Protein AF-A0A2V7CGB8-F1 (afdb_monomer_lite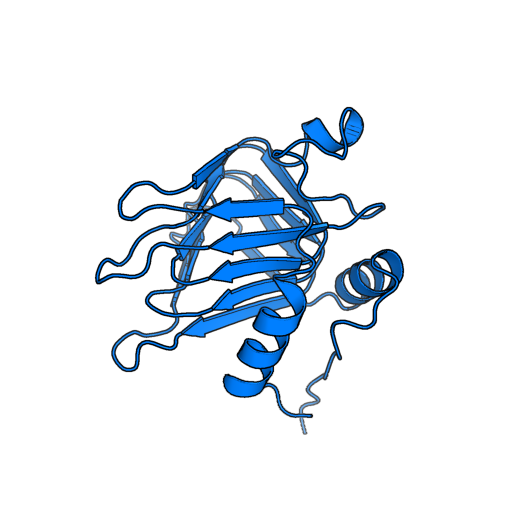)

Foldseek 3Di:
DDDDLVVVVVLCVVCVVVFLAEAEFEAPGADEDEQACPCCVPDCSDNSDCADLLGHGHHEQEYHDDDDQGANYEYYYQHEGEAEAEYEDHEYEYEAAYEYQEEYEYEYANYEYEYPAHHEAEYEAYYYFYHPPPPDDHDHYYPPPHHHDYHHHVPSHVSNCVSVVHNSDDDDDDDDD

Radius of gyration: 15.31 Å; chains: 1; bounding box: 38×47×36 Å

pLDDT: mean 76.62, std 16.6, range [27.2, 94.81]

Secondary structure (DSSP, 8-state):
----HHHHHHHHHHHGGG-SEEEEPBTTB-EEEESTTGGGGT-TTSTT--EETTEEEEEEEE---SSS--EEEEEESEEEEEEEEEEESSEEEE-SEEEEEEEEEEEESS-EEEE-SSSEEEEEEEEEEEE--TTS--EEEE--SSEEEEEE-HHHHHHHHHHTTS-----------

Structure (mmCIF, N/CA/C/O backbone):
data_AF-A0A2V7CGB8-F1
#
_entry.id   AF-A0A2V7CGB8-F1
#
loop_
_atom_site.group_PDB
_atom_site.id
_atom_site.type_symbol
_atom_site.label_atom_id
_atom_site.label_alt_id
_atom_site.label_comp_id
_atom_site.label_asym_id
_atom_site.label_entity_id
_atom_site.label_seq_id
_atom_site.pdbx_PDB_ins_code
_atom_site.Cartn_x
_atom_site.Cartn_y
_atom_site.Cartn_z
_atom_site.occupancy
_atom_site.B_iso_or_equiv
_atom_site.auth_seq_id
_atom_site.auth_comp_id
_atom_site.auth_asym_id
_atom_site.auth_atom_id
_atom_site.pdbx_PDB_model_num
ATOM 1 N N . GLY A 1 1 ? -7.675 -21.580 -8.652 1.00 51.03 1 GLY A N 1
ATOM 2 C CA . GLY A 1 1 ? -7.431 -20.508 -9.628 1.00 51.03 1 GLY A CA 1
ATOM 3 C C . GLY A 1 1 ? -6.006 -20.049 -9.461 1.00 51.03 1 GLY A C 1
ATOM 4 O O . GLY A 1 1 ? -5.622 -19.759 -8.339 1.00 51.03 1 GLY A O 1
ATOM 5 N N . THR A 1 2 ? -5.218 -20.052 -10.530 1.00 56.78 2 THR A N 1
ATOM 6 C CA . THR A 1 2 ? -3.804 -19.650 -10.493 1.00 56.78 2 THR A CA 1
ATOM 7 C C . THR A 1 2 ? -3.688 -18.132 -10.382 1.00 56.78 2 THR A C 1
ATOM 9 O O . THR A 1 2 ? -4.365 -17.413 -11.119 1.00 56.78 2 THR A O 1
ATOM 12 N N . LEU A 1 3 ? -2.831 -17.637 -9.486 1.00 67.44 3 LEU A N 1
ATOM 13 C CA . LEU A 1 3 ? -2.478 -16.219 -9.440 1.00 67.44 3 LEU A CA 1
ATOM 14 C C . LEU A 1 3 ? -1.612 -15.895 -10.665 1.00 67.44 3 LEU A C 1
ATOM 16 O O . LEU A 1 3 ? -0.500 -16.398 -10.791 1.00 67.44 3 LEU A O 1
ATOM 20 N N . THR A 1 4 ? -2.132 -15.083 -11.584 1.00 75.81 4 THR A N 1
ATOM 21 C CA . THR A 1 4 ? -1.398 -14.610 -12.766 1.00 75.81 4 THR A CA 1
ATOM 22 C C . THR A 1 4 ? -1.261 -13.095 -12.720 1.00 75.81 4 THR A C 1
ATOM 24 O O . THR A 1 4 ? -2.088 -12.414 -12.113 1.00 75.81 4 THR A O 1
ATOM 27 N N . SER A 1 5 ? -0.251 -12.554 -13.408 1.00 77.19 5 SER A N 1
ATOM 28 C CA . SER A 1 5 ? -0.082 -11.100 -13.540 1.00 77.19 5 SER A CA 1
ATOM 29 C C . SER A 1 5 ? -1.354 -10.437 -14.087 1.00 77.19 5 SER A C 1
ATOM 31 O O . SER A 1 5 ? -1.812 -9.430 -13.557 1.00 77.19 5 SER A O 1
ATOM 33 N N . ARG A 1 6 ? -2.015 -11.068 -15.070 1.00 78.88 6 ARG A N 1
ATOM 34 C CA . ARG A 1 6 ? -3.288 -10.582 -15.618 1.00 78.88 6 ARG A CA 1
ATOM 35 C C . ARG A 1 6 ? -4.408 -10.563 -14.575 1.00 78.88 6 ARG A C 1
ATOM 37 O O . ARG A 1 6 ? -5.069 -9.542 -14.433 1.00 78.88 6 ARG A O 1
ATOM 44 N N . ALA A 1 7 ? -4.584 -11.653 -13.828 1.00 76.00 7 ALA A N 1
ATOM 45 C CA . ALA A 1 7 ? -5.611 -11.736 -12.792 1.00 76.00 7 ALA A CA 1
ATOM 46 C C . ALA A 1 7 ? -5.385 -10.710 -11.668 1.00 76.00 7 ALA A C 1
ATOM 48 O O . ALA A 1 7 ? -6.348 -10.153 -11.145 1.00 76.00 7 ALA A O 1
ATOM 49 N N . LEU A 1 8 ? -4.124 -10.427 -11.320 1.00 81.56 8 LEU A N 1
ATOM 50 C CA . LEU A 1 8 ? -3.787 -9.383 -10.355 1.00 81.56 8 LEU A CA 1
ATOM 51 C C . LEU A 1 8 ? -4.138 -7.988 -10.883 1.00 81.56 8 LEU A C 1
ATOM 53 O O . LEU A 1 8 ? -4.694 -7.187 -10.139 1.00 81.56 8 LEU A O 1
ATOM 57 N N . LEU A 1 9 ? -3.844 -7.697 -12.152 1.00 84.75 9 LEU A N 1
ATOM 58 C CA . LEU A 1 9 ? -4.186 -6.409 -12.760 1.00 84.75 9 LEU A CA 1
ATOM 59 C C . LEU A 1 9 ? -5.697 -6.199 -12.842 1.00 84.75 9 LEU A C 1
ATOM 61 O O . LEU A 1 9 ? -6.177 -5.123 -12.496 1.00 84.75 9 LEU A O 1
ATOM 65 N N . ASP A 1 10 ? -6.450 -7.231 -13.229 1.00 82.00 10 ASP A N 1
ATOM 66 C CA . ASP A 1 10 ? -7.913 -7.175 -13.251 1.00 82.00 10 ASP A CA 1
ATOM 67 C C . ASP A 1 10 ? -8.478 -6.955 -11.831 1.00 82.00 10 ASP A C 1
ATOM 69 O O . ASP A 1 10 ? -9.410 -6.169 -11.641 1.00 82.00 10 ASP A O 1
ATOM 73 N N . PHE A 1 11 ? -7.875 -7.580 -10.810 1.00 85.00 11 PHE A N 1
ATOM 74 C CA . PHE A 1 11 ? -8.218 -7.338 -9.407 1.00 85.00 11 PHE A CA 1
ATOM 75 C C . PHE A 1 11 ? -7.926 -5.895 -8.975 1.00 85.00 11 PHE A C 1
ATOM 77 O O . PHE A 1 11 ? -8.813 -5.227 -8.445 1.00 85.00 11 PHE A O 1
ATOM 84 N N . VAL A 1 12 ? -6.711 -5.397 -9.216 1.00 88.81 12 VAL A N 1
ATOM 85 C CA . VAL A 1 12 ? -6.297 -4.034 -8.849 1.00 88.81 12 VAL A CA 1
ATOM 86 C C . VAL A 1 12 ? -7.205 -3.000 -9.519 1.00 88.81 12 VAL A C 1
ATOM 88 O O . VAL A 1 12 ? -7.749 -2.136 -8.831 1.00 88.81 12 VAL A O 1
ATOM 91 N N . ALA A 1 13 ? -7.488 -3.150 -10.815 1.00 87.88 13 ALA A N 1
ATOM 92 C CA . ALA A 1 13 ? -8.408 -2.279 -11.544 1.00 87.88 13 ALA A CA 1
ATOM 93 C C . ALA A 1 13 ? -9.832 -2.278 -10.951 1.00 87.88 13 ALA A C 1
ATOM 95 O O . ALA A 1 13 ? -10.490 -1.240 -10.917 1.00 87.88 13 ALA A O 1
ATOM 96 N N . ALA A 1 14 ? -10.309 -3.417 -10.439 1.00 84.94 14 ALA A N 1
ATOM 97 C CA . ALA A 1 14 ? -11.621 -3.525 -9.798 1.00 84.94 14 ALA A CA 1
ATOM 98 C C . ALA A 1 14 ? -11.666 -2.976 -8.355 1.00 84.94 14 ALA A C 1
ATOM 100 O O . ALA A 1 14 ? -12.761 -2.777 -7.806 1.00 84.94 14 ALA A O 1
ATOM 101 N N . VAL A 1 15 ? -10.503 -2.780 -7.724 1.00 86.31 15 VAL A N 1
ATOM 102 C CA . VAL A 1 15 ? -10.355 -2.328 -6.332 1.00 86.31 15 VAL A CA 1
ATOM 103 C C . VAL A 1 15 ? -10.036 -0.840 -6.234 1.00 86.31 15 VAL A C 1
ATOM 105 O O . VAL A 1 15 ? -10.577 -0.194 -5.343 1.00 86.31 15 VAL A O 1
ATOM 108 N N . ILE A 1 16 ? -9.251 -0.272 -7.156 1.00 88.81 16 ILE A N 1
ATOM 109 C CA . ILE A 1 16 ? -8.880 1.156 -7.152 1.00 88.81 16 ILE A CA 1
ATOM 110 C C . ILE A 1 16 ? -10.096 2.097 -7.016 1.00 88.81 16 ILE A C 1
ATOM 112 O O . ILE A 1 16 ? -10.065 2.956 -6.137 1.00 88.81 16 ILE A O 1
ATOM 116 N N . PRO A 1 17 ? -11.211 1.933 -7.763 1.00 89.69 17 PRO A N 1
ATOM 117 C CA . PRO A 1 17 ? -12.379 2.814 -7.630 1.00 89.69 17 PRO A CA 1
ATOM 118 C C . PRO A 1 17 ? -13.081 2.741 -6.265 1.00 89.69 17 PRO A C 1
ATOM 120 O O . PRO A 1 17 ? -14.013 3.496 -6.006 1.00 89.69 17 PRO A O 1
ATOM 123 N N . LYS A 1 18 ? -12.691 1.783 -5.417 1.00 89.56 18 LYS A N 1
ATOM 124 C CA . LYS A 1 18 ? -13.223 1.552 -4.071 1.00 89.56 18 LYS A CA 1
ATOM 125 C C . LYS A 1 18 ? -12.230 1.976 -2.985 1.00 89.56 18 LYS A C 1
ATOM 127 O O . LYS A 1 18 ? -12.474 1.650 -1.829 1.00 89.56 18 LYS A O 1
ATOM 132 N N . ALA A 1 19 ? -11.118 2.616 -3.348 1.00 91.81 19 ALA A N 1
ATOM 133 C CA . ALA A 1 19 ? -10.119 3.069 -2.395 1.00 91.81 19 ALA A CA 1
ATOM 134 C C . ALA A 1 19 ? -10.702 4.125 -1.446 1.00 91.81 19 ALA A C 1
ATOM 136 O O . ALA A 1 19 ? -11.280 5.116 -1.887 1.00 91.81 19 ALA A O 1
ATOM 137 N N . ASP A 1 20 ? -10.521 3.908 -0.145 1.00 92.56 20 ASP A N 1
ATOM 138 C CA . ASP A 1 20 ? -10.869 4.864 0.908 1.00 92.56 20 ASP A CA 1
ATOM 139 C C . ASP A 1 20 ? -9.858 6.016 0.965 1.00 92.56 20 ASP A C 1
ATOM 141 O O . ASP A 1 20 ? -10.202 7.129 1.352 1.00 92.56 20 ASP A O 1
ATOM 145 N N . VAL A 1 21 ? -8.605 5.741 0.586 1.00 92.00 21 VAL A N 1
ATOM 146 C CA . VAL A 1 21 ? -7.515 6.719 0.503 1.00 92.00 21 VAL A CA 1
ATOM 147 C C . VAL A 1 21 ? -6.862 6.591 -0.867 1.00 92.00 21 VAL A C 1
ATOM 149 O O . VAL A 1 21 ? -6.439 5.501 -1.249 1.00 92.00 21 VAL A O 1
ATOM 152 N N . THR A 1 22 ? -6.772 7.699 -1.602 1.00 92.38 22 THR A N 1
ATOM 153 C CA . THR A 1 22 ? -6.088 7.771 -2.900 1.00 92.38 22 THR A CA 1
ATOM 154 C C . THR A 1 22 ? -4.994 8.822 -2.842 1.00 92.38 22 THR A C 1
ATOM 156 O O . THR A 1 22 ? -5.260 9.989 -2.569 1.00 92.38 22 THR A O 1
ATOM 159 N N . ILE A 1 23 ? -3.767 8.405 -3.124 1.00 90.62 23 ILE A N 1
ATOM 160 C CA . ILE A 1 23 ? -2.579 9.251 -3.121 1.00 90.62 23 ILE A CA 1
ATOM 161 C C . ILE A 1 23 ? -1.983 9.234 -4.522 1.00 90.62 23 ILE A C 1
ATOM 163 O O . ILE A 1 23 ? -1.680 8.172 -5.061 1.00 90.62 23 ILE A O 1
ATOM 167 N N . SER A 1 24 ? -1.775 10.418 -5.087 1.00 86.00 24 SER A N 1
ATOM 168 C CA . SER A 1 24 ? -1.073 10.596 -6.358 1.00 86.00 24 SER A CA 1
ATOM 169 C C . SER A 1 24 ? 0.364 11.022 -6.068 1.00 86.00 24 SER A C 1
ATOM 171 O O . SER A 1 24 ? 0.598 12.143 -5.618 1.00 86.00 24 SER A O 1
ATOM 173 N N . ALA A 1 25 ? 1.327 10.134 -6.298 1.00 79.25 25 ALA A N 1
ATOM 174 C CA . ALA A 1 25 ? 2.747 10.448 -6.228 1.00 79.25 25 ALA A CA 1
ATOM 175 C C . ALA A 1 25 ? 3.250 10.958 -7.588 1.00 79.25 25 ALA A C 1
ATOM 177 O O . ALA A 1 25 ? 2.902 10.426 -8.643 1.00 79.25 25 ALA A O 1
ATOM 178 N N . SER A 1 26 ? 4.094 11.989 -7.553 1.00 72.31 26 SER A N 1
ATOM 179 C CA . SER A 1 26 ? 4.665 12.631 -8.743 1.00 72.31 26 SER A CA 1
ATOM 180 C C . SER A 1 26 ? 6.105 12.165 -8.986 1.00 72.31 26 SER A C 1
ATOM 182 O O . SER A 1 26 ? 6.795 11.790 -8.030 1.00 72.31 26 SER A O 1
ATOM 184 N N . PRO A 1 27 ? 6.614 12.206 -10.236 1.00 71.12 27 PRO A N 1
ATOM 185 C CA . PRO A 1 27 ? 7.984 11.790 -10.505 1.00 71.12 27 PRO A CA 1
ATOM 186 C C . PRO A 1 27 ? 8.959 12.651 -9.694 1.00 71.12 27 PRO A C 1
ATOM 188 O O . PRO A 1 27 ? 8.842 13.874 -9.659 1.00 71.12 27 PRO A O 1
ATOM 191 N N . GLY A 1 28 ? 9.900 12.009 -9.000 1.00 69.44 28 GLY A N 1
ATOM 192 C CA . GLY A 1 28 ? 10.892 12.690 -8.157 1.00 69.44 28 GLY A CA 1
ATOM 193 C C . GLY A 1 28 ? 10.358 13.263 -6.836 1.00 69.44 28 GLY A C 1
ATOM 194 O O . GLY A 1 28 ? 11.144 13.804 -6.064 1.00 69.44 28 GLY A O 1
ATOM 195 N N . SER A 1 29 ? 9.061 13.125 -6.546 1.00 78.12 29 SER A N 1
ATOM 196 C CA . SER A 1 29 ? 8.422 13.597 -5.310 1.00 78.12 29 SER A CA 1
ATOM 197 C C . SER A 1 29 ? 7.579 12.475 -4.685 1.00 78.12 29 SER A C 1
ATOM 199 O O . SER A 1 29 ? 6.359 12.455 -4.871 1.00 78.12 29 SER A O 1
ATOM 201 N N . PRO A 1 30 ? 8.208 11.516 -3.973 1.00 84.00 30 PRO A N 1
ATOM 202 C CA . PRO A 1 30 ? 7.474 10.475 -3.261 1.00 84.00 30 PRO A CA 1
ATOM 203 C C . PRO A 1 30 ? 6.524 11.083 -2.239 1.00 84.00 30 PRO A C 1
ATOM 205 O O . PRO A 1 30 ? 6.873 12.047 -1.553 1.00 84.00 30 PRO A O 1
ATOM 208 N N . HIS A 1 31 ? 5.367 10.453 -2.065 1.00 89.19 31 HIS A N 1
ATOM 209 C CA . HIS A 1 31 ? 4.521 10.744 -0.923 1.00 89.19 31 HIS A CA 1
ATOM 210 C C . HIS A 1 31 ? 5.210 10.237 0.345 1.00 89.19 31 HIS A C 1
ATOM 212 O O . HIS A 1 31 ? 5.513 9.049 0.454 1.00 89.19 31 HIS A O 1
ATOM 218 N N . ALA A 1 32 ? 5.491 11.132 1.287 1.00 90.00 32 ALA A N 1
ATOM 219 C CA . ALA A 1 32 ? 6.120 10.788 2.552 1.00 90.00 32 ALA A CA 1
ATOM 220 C C . ALA A 1 32 ? 5.099 10.887 3.686 1.00 90.00 32 ALA A C 1
ATOM 222 O O . ALA A 1 32 ? 4.450 11.917 3.850 1.00 90.00 32 ALA A O 1
ATOM 223 N N . VAL A 1 33 ? 4.996 9.824 4.479 1.00 91.12 33 VAL A N 1
ATOM 224 C CA . VAL A 1 33 ? 4.144 9.747 5.664 1.00 91.12 33 VAL A CA 1
ATOM 225 C C . VAL A 1 33 ? 4.948 9.206 6.844 1.00 91.12 33 VAL A C 1
ATOM 227 O O . VAL A 1 33 ? 5.829 8.359 6.681 1.00 91.12 33 VAL A O 1
ATOM 230 N N . ALA A 1 34 ? 4.657 9.701 8.041 1.00 92.25 34 ALA A N 1
ATOM 231 C CA . ALA A 1 34 ? 5.213 9.199 9.289 1.00 92.25 34 ALA A CA 1
ATOM 232 C C . ALA A 1 34 ? 4.106 9.061 10.335 1.00 92.25 34 ALA A C 1
ATOM 234 O O . ALA A 1 34 ? 3.084 9.743 10.243 1.00 92.25 34 ALA A O 1
ATOM 235 N N . ASP A 1 35 ? 4.316 8.159 11.296 1.00 92.12 35 ASP A N 1
ATOM 236 C CA . ASP A 1 35 ? 3.381 7.878 12.396 1.00 92.12 35 ASP A CA 1
ATOM 237 C C . ASP A 1 35 ? 1.956 7.579 11.903 1.00 92.12 35 ASP A C 1
ATOM 239 O O . ASP A 1 35 ? 0.946 8.003 12.478 1.00 92.12 35 ASP A O 1
ATOM 243 N N . LEU A 1 36 ? 1.886 6.838 10.793 1.00 91.12 36 LEU A N 1
ATOM 244 C CA . LEU A 1 36 ? 0.649 6.408 10.163 1.00 91.12 36 LEU A CA 1
ATOM 245 C C . LEU A 1 36 ? -0.213 5.615 11.151 1.00 91.12 36 LEU A C 1
ATOM 247 O O . LEU A 1 36 ? 0.292 4.800 11.920 1.00 91.12 36 LEU A O 1
ATOM 251 N N . GLY A 1 37 ? -1.523 5.836 11.119 1.00 86.12 37 GLY A N 1
ATOM 252 C CA . GLY A 1 37 ? -2.477 5.148 11.985 1.00 86.12 37 GLY A CA 1
ATOM 253 C C . GLY A 1 37 ? -2.667 5.809 13.351 1.00 86.12 37 GLY A C 1
ATOM 254 O O . GLY A 1 37 ? -3.673 5.537 14.004 1.00 86.12 37 GLY A O 1
ATOM 255 N N . SER A 1 38 ? -1.794 6.740 13.756 1.00 86.75 38 SER A N 1
ATOM 256 C CA . SER A 1 38 ? -1.967 7.527 14.990 1.00 86.75 38 SER A CA 1
ATOM 257 C C . SER A 1 38 ? -3.284 8.314 15.000 1.00 86.75 38 SER A C 1
ATOM 259 O O . SER A 1 38 ? -3.989 8.344 16.008 1.00 86.75 38 SER A O 1
ATOM 261 N N . ALA A 1 39 ? -3.668 8.870 13.848 1.00 86.88 39 ALA A N 1
ATOM 262 C CA . ALA A 1 39 ? -4.919 9.599 13.679 1.00 86.88 39 ALA A CA 1
ATOM 263 C C . ALA A 1 39 ? -6.162 8.695 13.684 1.00 86.88 39 ALA A C 1
ATOM 265 O O . ALA A 1 39 ? -7.263 9.192 13.894 1.00 86.88 39 ALA A O 1
ATOM 266 N N . CYS A 1 40 ? -6.029 7.374 13.502 1.00 87.19 40 CYS A N 1
ATOM 267 C CA . CYS A 1 40 ? -7.196 6.493 13.392 1.00 87.19 40 CYS A CA 1
ATOM 268 C C . CYS A 1 40 ? -8.054 6.426 14.659 1.00 87.19 40 CYS A C 1
ATOM 270 O O . CYS A 1 40 ? -9.229 6.076 14.572 1.00 87.19 40 CYS A O 1
ATOM 272 N N . ALA A 1 41 ? -7.483 6.735 15.826 1.00 85.19 41 ALA A N 1
ATOM 273 C CA . ALA A 1 41 ? -8.220 6.744 17.085 1.00 85.19 41 ALA A CA 1
ATOM 274 C C . ALA A 1 41 ? -9.131 7.975 17.240 1.00 85.19 41 ALA A C 1
ATOM 276 O O . ALA A 1 41 ? -10.114 7.914 17.975 1.00 85.19 41 ALA A O 1
ATOM 277 N N . THR A 1 42 ? -8.805 9.084 16.574 1.00 87.81 42 THR A N 1
ATOM 278 C CA . THR A 1 42 ? -9.483 10.379 16.737 1.00 87.81 42 THR A CA 1
ATOM 279 C C . THR A 1 42 ? -10.253 10.796 15.491 1.00 87.81 42 THR A C 1
ATOM 281 O O . THR A 1 42 ? -11.349 11.338 15.608 1.00 87.81 42 THR A O 1
ATOM 284 N N . ASP A 1 43 ? -9.716 10.510 14.308 1.00 87.31 43 ASP A N 1
ATOM 285 C CA . ASP A 1 43 ? -10.351 10.765 13.024 1.00 87.31 43 ASP A CA 1
ATOM 286 C C . ASP A 1 43 ? -10.072 9.624 12.038 1.00 87.31 43 ASP A C 1
ATOM 288 O O . ASP A 1 43 ? -9.065 9.579 11.324 1.00 87.31 43 ASP A O 1
ATOM 292 N N . ALA A 1 44 ? -11.035 8.706 11.951 1.00 84.12 44 ALA A N 1
ATOM 293 C CA . ALA A 1 44 ? -10.992 7.595 11.013 1.00 84.12 44 ALA A CA 1
ATOM 294 C C . ALA A 1 44 ? -11.066 8.033 9.540 1.00 84.12 44 ALA A C 1
ATOM 296 O O . ALA A 1 44 ? -10.863 7.195 8.667 1.00 84.12 44 ALA A O 1
ATOM 297 N N . ARG A 1 45 ? -11.355 9.301 9.222 1.00 84.50 45 ARG A N 1
ATOM 298 C CA . ARG A 1 45 ? -11.357 9.834 7.849 1.00 84.50 45 ARG A CA 1
ATOM 299 C C . ARG A 1 45 ? -10.074 10.573 7.485 1.00 84.50 45 ARG A C 1
ATOM 301 O O . ARG A 1 45 ? -9.916 10.905 6.318 1.00 84.50 45 ARG A O 1
ATOM 308 N N . SER A 1 46 ? -9.170 10.778 8.438 1.00 86.94 46 SER A N 1
ATOM 309 C CA . SER A 1 46 ? -7.888 11.429 8.190 1.00 86.94 46 SER A CA 1
ATOM 310 C C . SER A 1 46 ? -7.070 10.693 7.124 1.00 86.94 46 SER A C 1
ATOM 312 O O . SER A 1 46 ? -7.027 9.457 7.105 1.00 86.94 46 SER A O 1
ATOM 314 N N . ASP A 1 47 ? -6.351 11.453 6.298 1.00 82.62 47 ASP A N 1
ATOM 315 C CA . ASP A 1 47 ? -5.433 10.927 5.281 1.00 82.62 47 ASP A CA 1
ATOM 316 C C . ASP A 1 47 ? -4.239 10.170 5.887 1.00 82.62 47 ASP A C 1
ATOM 318 O O . ASP A 1 47 ? -3.607 9.368 5.202 1.00 82.62 47 ASP A O 1
ATOM 322 N N . SER A 1 48 ? -3.946 10.365 7.179 1.00 88.38 48 SER A N 1
ATOM 323 C CA . SER A 1 48 ? -2.956 9.580 7.931 1.00 88.38 48 SER A CA 1
ATOM 324 C C . SER A 1 48 ? -3.565 8.386 8.676 1.00 88.38 48 SER A C 1
ATOM 326 O O . SER A 1 48 ? -2.840 7.627 9.323 1.00 88.38 48 SER A O 1
ATOM 328 N N . CYS A 1 49 ? -4.882 8.166 8.568 1.00 92.62 49 CYS A N 1
ATOM 329 C CA . CYS A 1 49 ? -5.534 6.949 9.032 1.00 92.62 49 CYS A CA 1
ATOM 330 C C . CYS A 1 49 ? -5.741 5.960 7.879 1.00 92.62 49 CYS A C 1
ATOM 332 O O . CYS A 1 49 ? -6.723 6.034 7.138 1.00 92.62 49 CYS A O 1
ATOM 334 N N . TRP A 1 50 ? -4.854 4.974 7.762 1.00 94.50 50 TRP A N 1
ATOM 335 C CA . TRP A 1 50 ? -4.916 3.929 6.725 1.00 94.50 50 TRP A CA 1
ATOM 336 C C . TRP A 1 50 ? -5.599 2.641 7.200 1.00 94.50 50 TRP A C 1
ATOM 338 O O . TRP A 1 50 ? -5.341 1.554 6.690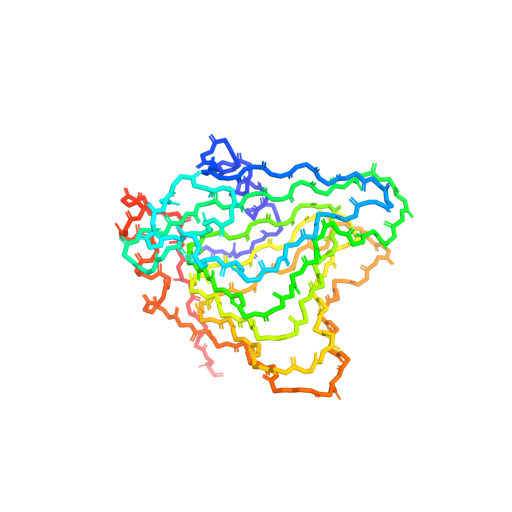 1.00 94.50 50 TRP A O 1
ATOM 348 N N . GLY A 1 51 ? -6.500 2.777 8.172 1.00 93.50 51 GLY A N 1
ATOM 349 C CA . GLY A 1 51 ? -7.327 1.694 8.687 1.00 93.50 51 GLY A CA 1
ATOM 350 C C . GLY A 1 51 ? -6.778 1.045 9.953 1.00 93.50 51 GLY A C 1
ATOM 351 O O . GLY A 1 51 ? -5.599 1.145 10.290 1.00 93.50 51 GLY A O 1
ATOM 352 N N . THR A 1 52 ? -7.671 0.368 10.663 1.00 91.50 52 THR A N 1
ATOM 353 C CA . THR A 1 52 ? -7.386 -0.428 11.863 1.00 91.50 52 THR A CA 1
ATOM 354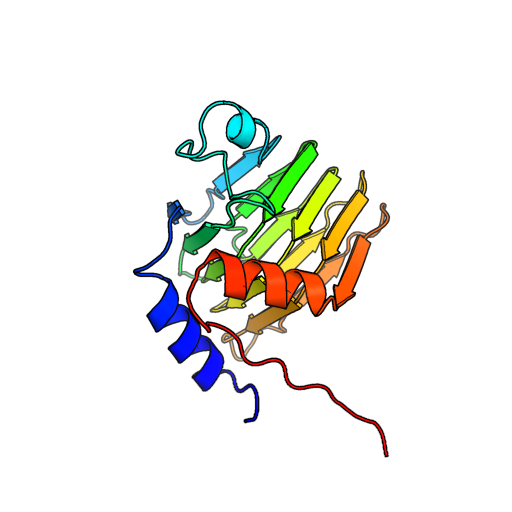 C C . THR A 1 52 ? -7.912 -1.844 11.663 1.00 91.50 52 THR A C 1
ATOM 356 O O . THR A 1 52 ? -8.700 -2.101 10.756 1.00 91.50 52 THR A O 1
ATOM 359 N N . THR A 1 53 ? -7.532 -2.789 12.519 1.00 87.50 53 THR A N 1
ATOM 360 C CA . THR A 1 53 ? -8.070 -4.157 12.441 1.00 87.50 53 THR A CA 1
ATOM 361 C C . THR A 1 53 ? -9.592 -4.221 12.639 1.00 87.50 53 THR A C 1
ATOM 363 O O . THR A 1 53 ? -10.230 -5.158 12.172 1.00 87.50 53 THR A O 1
ATOM 366 N N . SER A 1 54 ? -10.199 -3.225 13.291 1.00 86.25 54 SER A N 1
ATOM 367 C CA . SER A 1 54 ? -11.658 -3.103 13.417 1.00 86.25 54 SER A CA 1
ATOM 368 C C . SER A 1 54 ? -12.320 -2.344 12.262 1.00 86.25 54 SER A C 1
ATOM 370 O O . SER A 1 54 ? -13.523 -2.480 12.062 1.00 86.25 54 SER A O 1
ATOM 372 N N . SER A 1 55 ? -11.558 -1.551 11.509 1.00 87.75 55 SER A N 1
ATOM 373 C CA . SER A 1 55 ? -12.036 -0.737 10.390 1.00 87.75 55 SER A CA 1
ATOM 374 C C . SER A 1 55 ? -10.951 -0.652 9.306 1.00 87.75 55 SER A C 1
ATOM 376 O O . SER A 1 55 ? -10.288 0.387 9.182 1.00 87.75 55 SER A O 1
ATOM 378 N N . PRO A 1 56 ? -10.707 -1.741 8.553 1.00 92.06 56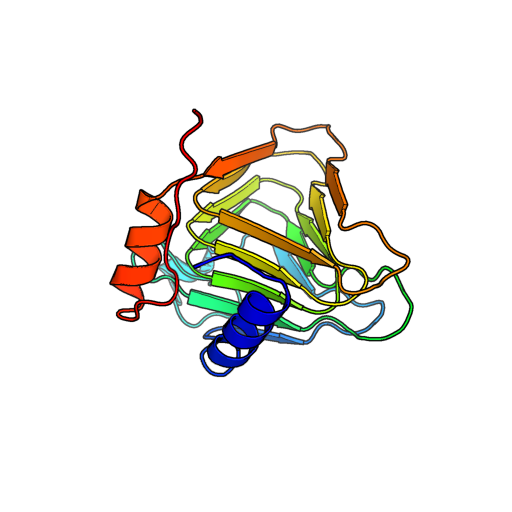 PRO A N 1
ATOM 379 C CA . PRO A 1 56 ? -9.665 -1.768 7.537 1.00 92.06 56 PRO A CA 1
ATOM 380 C C . PRO A 1 56 ? -10.029 -0.885 6.346 1.00 92.06 56 PRO A C 1
ATOM 382 O O . PRO A 1 56 ? -11.207 -0.672 6.061 1.00 92.06 56 PRO A O 1
ATOM 385 N N . LYS A 1 57 ? -9.010 -0.411 5.627 1.00 93.50 57 LYS A N 1
ATOM 386 C CA . LYS A 1 57 ? -9.174 0.466 4.463 1.00 93.50 57 LYS A CA 1
ATOM 387 C C . LYS A 1 57 ? -8.478 -0.059 3.217 1.00 93.50 57 LYS A C 1
ATOM 389 O O . LYS A 1 57 ? -7.474 -0.767 3.285 1.00 93.50 57 LYS A O 1
ATOM 394 N N . ILE A 1 58 ? -8.996 0.333 2.064 1.00 93.31 58 ILE A N 1
ATOM 395 C CA . ILE A 1 58 ? -8.317 0.202 0.781 1.00 93.31 58 ILE A CA 1
ATOM 396 C C . ILE A 1 58 ? -7.539 1.499 0.547 1.00 93.31 58 ILE A C 1
ATOM 398 O O . ILE A 1 58 ? -8.124 2.567 0.381 1.00 93.31 58 ILE A O 1
ATOM 402 N N . VAL A 1 59 ? -6.215 1.404 0.536 1.00 94.56 59 VAL A N 1
ATOM 403 C CA . VAL A 1 59 ? -5.306 2.521 0.282 1.00 94.56 59 VAL A CA 1
ATOM 404 C C . VAL A 1 59 ? -4.662 2.311 -1.074 1.00 94.56 59 VAL A C 1
ATOM 406 O O . VAL A 1 59 ? -4.026 1.287 -1.314 1.00 94.56 59 VAL A O 1
ATOM 409 N N . TYR A 1 60 ? -4.816 3.286 -1.957 1.00 93.81 60 TYR A N 1
ATOM 410 C CA . TYR A 1 60 ? -4.201 3.296 -3.271 1.00 93.81 60 TYR A CA 1
ATOM 411 C C . TYR A 1 60 ? -3.179 4.427 -3.362 1.00 93.81 60 TYR A C 1
ATOM 413 O O . TY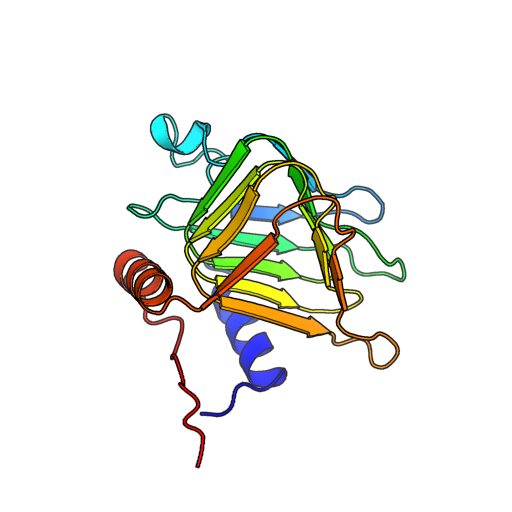R A 1 60 ? -3.499 5.593 -3.139 1.00 93.81 60 TYR A O 1
ATOM 421 N N . VAL A 1 61 ? -1.949 4.073 -3.718 1.00 92.25 61 VAL A N 1
ATOM 422 C CA . VAL A 1 61 ? -0.865 4.998 -4.027 1.00 92.25 61 VAL A CA 1
ATOM 423 C C . VAL A 1 61 ? -0.512 4.827 -5.499 1.00 92.25 61 VAL A C 1
ATOM 425 O O . VAL A 1 61 ? 0.154 3.866 -5.885 1.00 92.25 61 VAL A O 1
ATOM 428 N N . GLY A 1 62 ? -0.973 5.759 -6.325 1.00 88.19 62 GLY A N 1
ATOM 429 C CA . GLY A 1 62 ? -0.591 5.847 -7.726 1.00 88.19 62 GLY A CA 1
ATOM 430 C C . GLY A 1 62 ? 0.785 6.486 -7.842 1.00 88.19 62 GLY A C 1
ATOM 431 O O . GLY A 1 62 ? 0.968 7.642 -7.479 1.00 88.19 62 GLY A O 1
ATOM 432 N N . GLY A 1 63 ? 1.762 5.729 -8.313 1.00 71.31 63 GLY A N 1
ATOM 433 C CA . GLY A 1 63 ? 3.094 6.208 -8.643 1.00 71.31 63 GLY A CA 1
ATOM 434 C C . GLY A 1 63 ? 3.126 6.948 -9.973 1.00 71.31 63 GLY A C 1
ATOM 435 O O . GLY A 1 63 ? 2.188 6.907 -10.771 1.00 71.31 63 GLY A O 1
ATOM 436 N N . ALA A 1 64 ? 4.240 7.625 -10.213 1.00 59.38 64 ALA A N 1
ATOM 437 C CA . ALA A 1 64 ? 4.442 8.381 -11.429 1.00 59.38 64 ALA A CA 1
ATOM 438 C C . ALA A 1 64 ? 5.018 7.509 -12.553 1.00 59.38 64 ALA A C 1
ATOM 440 O O . ALA A 1 64 ? 6.154 7.039 -12.438 1.00 59.38 64 ALA A O 1
ATOM 441 N N . PRO A 1 65 ? 4.306 7.330 -13.679 1.00 54.38 65 PRO A N 1
ATOM 442 C CA . PRO A 1 65 ? 4.864 6.646 -14.828 1.00 54.38 65 PRO A CA 1
ATOM 443 C C . PRO A 1 65 ? 5.742 7.614 -15.629 1.00 54.38 65 PRO A C 1
ATOM 445 O O . PRO A 1 65 ? 5.229 8.520 -16.275 1.00 54.38 65 PRO A O 1
ATOM 448 N N . ALA A 1 66 ? 7.057 7.404 -15.582 1.00 49.47 66 ALA A N 1
ATOM 449 C CA . ALA A 1 66 ? 7.997 7.542 -16.701 1.00 49.47 66 ALA A CA 1
ATOM 450 C C . ALA A 1 66 ? 9.425 7.354 -16.162 1.00 49.47 66 ALA A C 1
ATOM 452 O O . ALA A 1 66 ? 9.960 8.192 -15.442 1.00 49.47 66 ALA A O 1
ATOM 453 N N . ASP A 1 67 ? 10.025 6.226 -16.533 1.00 54.69 67 ASP A N 1
ATOM 454 C CA . ASP A 1 67 ? 11.461 6.070 -16.802 1.00 54.69 67 ASP A CA 1
ATOM 455 C C . ASP A 1 67 ? 12.457 6.137 -15.629 1.00 54.69 67 ASP A C 1
ATOM 457 O O . ASP A 1 67 ? 13.580 5.657 -15.771 1.00 54.69 67 ASP A O 1
ATOM 461 N N . ALA A 1 68 ? 12.068 6.624 -14.453 1.00 53.97 68 ALA A N 1
ATOM 462 C CA . ALA A 1 68 ? 12.906 6.590 -13.259 1.00 53.97 68 ALA A CA 1
ATOM 463 C C . ALA A 1 68 ? 12.492 5.438 -12.334 1.00 53.97 68 ALA A C 1
ATOM 465 O O . ALA A 1 68 ? 11.304 5.176 -12.138 1.00 53.97 68 ALA A O 1
ATOM 466 N N . ALA A 1 69 ? 13.471 4.769 -11.719 1.00 56.88 69 ALA A N 1
ATOM 467 C CA . ALA A 1 69 ? 13.271 3.958 -10.519 1.00 56.88 69 ALA A CA 1
ATOM 468 C C . ALA A 1 69 ? 12.832 4.894 -9.377 1.00 56.88 69 ALA A C 1
ATOM 470 O O . ALA A 1 69 ? 13.633 5.352 -8.563 1.00 56.88 69 ALA A O 1
ATOM 471 N N . GLY A 1 70 ? 11.566 5.300 -9.425 1.00 71.62 70 GLY A N 1
ATOM 472 C CA . GLY A 1 70 ? 10.980 6.320 -8.580 1.00 71.62 70 GLY A CA 1
ATOM 473 C C . GLY A 1 70 ? 10.346 5.679 -7.363 1.00 71.62 70 GLY A C 1
ATOM 474 O O . GLY A 1 70 ? 9.441 4.852 -7.461 1.00 71.62 70 GLY A O 1
ATOM 475 N N . ILE A 1 71 ? 10.816 6.084 -6.196 1.00 81.38 71 ILE A N 1
ATOM 476 C CA . ILE A 1 71 ? 10.100 5.840 -4.953 1.00 81.38 71 ILE A CA 1
ATOM 477 C C . ILE A 1 71 ? 8.789 6.619 -5.051 1.00 81.38 71 ILE A C 1
ATOM 479 O O . ILE A 1 71 ? 8.820 7.828 -5.279 1.00 81.38 71 ILE A O 1
ATOM 483 N N . SER A 1 72 ? 7.655 5.936 -4.927 1.00 86.56 72 SER A N 1
ATOM 484 C CA . SER A 1 72 ? 6.322 6.547 -4.899 1.00 86.56 72 SER A CA 1
ATOM 485 C C . SER A 1 72 ? 5.866 6.813 -3.468 1.00 86.56 72 SER A C 1
ATOM 487 O O . SER A 1 72 ? 5.140 7.775 -3.222 1.00 86.56 72 SER A O 1
ATOM 489 N N . LEU A 1 73 ? 6.338 6.002 -2.519 1.00 89.88 73 LEU A N 1
ATOM 490 C CA . LEU A 1 73 ? 5.926 6.050 -1.124 1.00 89.88 73 LEU A CA 1
ATOM 491 C C . LEU A 1 73 ? 7.125 5.948 -0.179 1.00 89.88 73 LEU A C 1
ATOM 493 O O . LEU A 1 73 ? 7.965 5.065 -0.330 1.00 89.88 73 LEU A O 1
ATOM 497 N N . ARG A 1 74 ? 7.169 6.818 0.830 1.00 90.94 74 ARG A N 1
ATOM 498 C CA . ARG A 1 74 ? 8.069 6.729 1.982 1.00 90.94 74 ARG A CA 1
ATOM 499 C C . ARG A 1 74 ? 7.253 6.662 3.259 1.00 90.94 74 ARG A C 1
ATOM 501 O O . ARG A 1 74 ? 6.479 7.573 3.532 1.00 90.94 74 ARG A O 1
ATOM 508 N N . ILE A 1 75 ? 7.452 5.609 4.039 1.00 91.75 75 ILE A N 1
ATOM 509 C CA . ILE A 1 75 ? 6.848 5.440 5.359 1.00 91.75 75 ILE A CA 1
ATOM 510 C C . ILE A 1 75 ? 7.955 5.512 6.409 1.00 91.75 75 ILE A C 1
ATOM 512 O O . ILE A 1 75 ? 8.976 4.837 6.278 1.00 91.75 75 ILE A O 1
ATOM 516 N N . GLY A 1 76 ? 7.746 6.325 7.442 1.00 92.38 76 GLY A N 1
ATOM 517 C CA . GLY A 1 76 ? 8.642 6.459 8.589 1.00 92.38 76 GLY A CA 1
ATOM 518 C C . GLY A 1 76 ? 7.916 6.447 9.936 1.00 92.38 76 GLY A C 1
ATOM 519 O O . GLY A 1 76 ? 6.701 6.251 10.016 1.00 92.38 76 GLY A O 1
ATOM 520 N N . GLY A 1 77 ? 8.670 6.702 11.007 1.00 90.19 77 GLY A N 1
ATOM 521 C CA . GLY A 1 77 ? 8.135 6.788 12.370 1.00 90.19 77 GLY A CA 1
ATOM 522 C C . GLY A 1 77 ? 7.640 5.445 12.912 1.00 90.19 77 GLY A C 1
ATOM 523 O O . GLY A 1 77 ? 8.192 4.395 12.581 1.00 90.19 77 GLY A O 1
ATOM 524 N N . ASN A 1 78 ? 6.615 5.490 13.763 1.00 91.81 78 ASN A N 1
ATOM 525 C CA . ASN A 1 78 ? 5.898 4.318 14.258 1.00 91.81 78 ASN A CA 1
ATOM 526 C C . ASN A 1 78 ? 4.558 4.182 13.524 1.00 91.81 78 ASN A C 1
ATOM 528 O O . ASN A 1 78 ? 3.516 4.633 13.998 1.00 91.81 78 ASN A O 1
ATOM 532 N N . SER A 1 79 ? 4.612 3.594 12.333 1.00 93.62 79 SER A N 1
ATOM 533 C CA . SER A 1 79 ? 3.492 3.526 11.400 1.00 93.62 79 SER A CA 1
ATOM 534 C C . SER A 1 79 ? 2.742 2.196 11.495 1.00 93.62 79 SER A C 1
ATOM 536 O O . SER A 1 79 ? 3.343 1.121 11.489 1.00 93.62 79 SER A O 1
ATOM 538 N N . ALA A 1 80 ? 1.413 2.246 11.523 1.00 93.62 80 ALA A N 1
ATOM 539 C CA . ALA A 1 80 ? 0.557 1.070 11.500 1.00 93.62 80 ALA A CA 1
ATOM 540 C C . ALA A 1 80 ? -0.686 1.266 10.623 1.00 93.62 80 ALA A C 1
ATOM 542 O O . ALA A 1 80 ? -1.172 2.381 10.434 1.00 93.62 80 ALA A O 1
ATOM 543 N N . GLY A 1 81 ? -1.225 0.163 10.109 1.00 94.31 81 GLY A N 1
ATOM 544 C CA . GLY A 1 81 ? -2.482 0.169 9.368 1.00 94.31 81 GLY A CA 1
ATOM 545 C C . GLY A 1 81 ? -3.042 -1.228 9.126 1.00 94.31 81 GLY A C 1
ATOM 546 O O . GLY A 1 81 ? -2.412 -2.239 9.459 1.00 94.31 81 GLY A O 1
ATOM 547 N N . ALA A 1 82 ? -4.242 -1.290 8.555 1.00 94.81 82 ALA A N 1
ATOM 548 C CA . ALA A 1 82 ? -4.874 -2.550 8.194 1.00 94.81 82 ALA A CA 1
ATOM 549 C C . ALA A 1 82 ? -5.774 -2.412 6.963 1.00 94.81 82 ALA A C 1
ATOM 551 O O . ALA A 1 82 ? -6.539 -1.455 6.845 1.00 94.81 82 ALA A O 1
ATOM 552 N N . GLY A 1 83 ? -5.739 -3.418 6.089 1.00 93.00 83 GLY A N 1
ATOM 553 C CA . GLY A 1 83 ? -6.581 -3.501 4.901 1.00 93.00 83 GLY A CA 1
ATOM 554 C C . GLY A 1 83 ? -5.819 -3.911 3.645 1.00 93.00 83 GLY A C 1
ATOM 555 O O . GLY A 1 83 ? -5.024 -4.853 3.670 1.00 93.00 83 GLY A O 1
ATOM 556 N N . VAL A 1 84 ? -6.093 -3.232 2.531 1.00 93.25 84 VAL A N 1
ATOM 557 C CA . VAL A 1 84 ? -5.445 -3.483 1.235 1.00 93.25 84 VAL A CA 1
ATOM 558 C C . VAL A 1 84 ? -4.633 -2.254 0.849 1.00 93.25 84 VAL A C 1
ATOM 560 O O . VAL A 1 84 ? -5.208 -1.215 0.551 1.00 93.25 84 VAL A O 1
ATOM 563 N N . LEU A 1 85 ? -3.308 -2.374 0.841 1.00 94.31 85 LEU A N 1
ATOM 564 C CA . LEU A 1 85 ? -2.399 -1.337 0.363 1.00 94.31 85 LEU A CA 1
ATOM 565 C C . LEU A 1 85 ? -1.977 -1.667 -1.068 1.00 94.31 85 LEU A C 1
ATOM 567 O O . LEU A 1 85 ? -1.366 -2.705 -1.301 1.00 94.31 85 LEU A O 1
ATOM 571 N N . ILE A 1 86 ? -2.291 -0.791 -2.016 1.00 93.56 86 ILE A N 1
ATOM 572 C CA . ILE A 1 86 ? -1.912 -0.916 -3.423 1.00 93.56 86 ILE A CA 1
ATOM 573 C C . ILE A 1 86 ? -0.947 0.212 -3.758 1.00 93.56 86 ILE A C 1
ATOM 575 O O . ILE A 1 86 ? -1.280 1.380 -3.589 1.00 93.56 86 ILE A O 1
ATOM 579 N N . ILE A 1 87 ? 0.227 -0.136 -4.269 1.00 91.31 87 ILE A N 1
ATOM 580 C CA . ILE A 1 87 ? 1.209 0.801 -4.805 1.00 91.31 87 ILE A CA 1
ATOM 581 C C . ILE A 1 87 ? 1.369 0.478 -6.288 1.00 91.31 87 ILE A C 1
ATOM 583 O O . ILE A 1 87 ? 1.830 -0.606 -6.649 1.00 91.31 87 ILE A O 1
ATOM 587 N N . GLU A 1 88 ? 0.958 1.395 -7.155 1.00 89.38 88 GLU A N 1
ATOM 588 C CA . GLU A 1 88 ? 1.063 1.215 -8.601 1.00 89.38 88 GLU A CA 1
ATOM 589 C C . GLU A 1 88 ? 2.227 2.039 -9.165 1.00 89.38 88 GLU A C 1
ATOM 591 O O . GLU A 1 88 ? 2.428 3.164 -8.735 1.00 89.38 88 GLU A O 1
ATOM 596 N N . ASN A 1 89 ? 2.997 1.521 -10.128 1.00 85.56 89 ASN A N 1
ATOM 597 C CA . ASN A 1 89 ? 4.023 2.280 -10.872 1.00 85.56 89 ASN A CA 1
ATOM 598 C C . ASN A 1 89 ? 5.052 3.028 -9.994 1.00 85.56 89 ASN A C 1
ATOM 600 O O . ASN A 1 89 ? 5.360 4.197 -10.226 1.00 85.56 89 ASN A O 1
ATOM 604 N N . GLY A 1 90 ? 5.589 2.357 -8.978 1.00 82.31 90 GLY A N 1
ATOM 605 C CA . GLY A 1 90 ? 6.694 2.869 -8.174 1.00 82.31 90 GLY A CA 1
ATOM 606 C C . GLY A 1 90 ? 7.054 1.940 -7.022 1.00 82.31 90 GLY A C 1
ATOM 607 O O . GLY A 1 90 ? 6.384 0.934 -6.778 1.00 82.31 90 GLY A O 1
ATOM 608 N N . ALA A 1 91 ? 8.125 2.280 -6.309 1.00 82.88 91 ALA A N 1
ATOM 609 C CA . ALA A 1 91 ? 8.577 1.524 -5.144 1.00 82.88 91 ALA A CA 1
ATOM 610 C C . ALA A 1 91 ? 8.178 2.193 -3.821 1.00 82.88 91 ALA A C 1
ATOM 612 O O . ALA A 1 91 ? 8.111 3.420 -3.724 1.00 82.88 91 ALA A O 1
ATOM 613 N N . ALA A 1 92 ? 7.977 1.383 -2.782 1.00 86.62 92 ALA A N 1
ATOM 614 C CA . ALA A 1 92 ? 7.802 1.865 -1.417 1.00 86.62 92 ALA A CA 1
ATOM 615 C C . ALA A 1 92 ? 9.083 1.689 -0.601 1.00 86.62 92 ALA A C 1
ATOM 617 O O . ALA A 1 92 ? 9.669 0.608 -0.566 1.00 86.62 92 ALA A O 1
ATOM 618 N N . GLU A 1 93 ? 9.485 2.741 0.098 1.00 88.19 93 GLU A N 1
ATOM 619 C CA . GLU A 1 93 ? 10.500 2.694 1.142 1.00 88.19 93 GLU A CA 1
ATOM 620 C C . GLU A 1 93 ? 9.834 2.725 2.506 1.00 88.19 93 GLU A C 1
ATOM 622 O O . GLU A 1 93 ? 9.022 3.602 2.797 1.00 88.19 93 GLU A O 1
ATOM 627 N N . ILE A 1 94 ? 10.205 1.778 3.354 1.00 87.44 94 ILE A N 1
ATOM 628 C CA . ILE A 1 94 ? 9.679 1.661 4.705 1.00 87.44 94 ILE A CA 1
ATOM 629 C C . ILE A 1 94 ? 10.871 1.711 5.660 1.00 87.44 94 ILE A C 1
ATOM 631 O O . ILE A 1 94 ? 11.741 0.839 5.633 1.00 87.44 94 ILE A O 1
ATOM 635 N N . GLY A 1 95 ? 10.923 2.758 6.475 1.00 86.00 95 GLY A N 1
ATOM 636 C CA . GLY A 1 95 ? 11.880 2.928 7.563 1.00 86.00 95 GLY A CA 1
ATOM 637 C C . GLY A 1 95 ? 11.171 3.058 8.909 1.00 86.00 95 GLY A C 1
ATOM 638 O O . GLY A 1 95 ? 9.960 3.269 8.966 1.00 86.00 95 GLY A O 1
ATOM 639 N N . GLY A 1 96 ? 11.929 2.940 10.000 1.00 85.00 96 GLY A N 1
ATOM 640 C CA . GLY A 1 96 ? 11.348 2.923 11.343 1.00 85.00 96 GLY A CA 1
ATOM 641 C C . GLY A 1 96 ? 10.502 1.670 11.589 1.00 85.00 96 GLY A C 1
ATOM 642 O O . GLY A 1 96 ? 10.687 0.637 10.939 1.00 85.00 96 GLY A O 1
ATOM 643 N N . SER A 1 97 ? 9.567 1.760 12.532 1.00 89.06 97 SER A N 1
ATOM 644 C CA . SE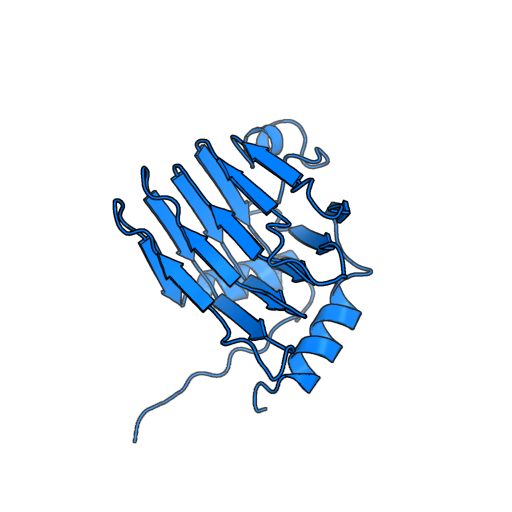R A 1 97 ? 8.651 0.659 12.832 1.00 89.06 97 SER A CA 1
ATOM 645 C C . SER A 1 97 ? 7.431 0.728 11.920 1.00 89.06 97 SER A C 1
ATOM 647 O O . SER A 1 97 ? 6.779 1.767 11.807 1.00 89.06 97 SER A O 1
ATOM 649 N N . PHE A 1 98 ? 7.104 -0.392 11.282 1.00 90.38 98 PHE A N 1
ATOM 650 C CA . PHE A 1 98 ? 5.958 -0.500 10.388 1.00 90.38 98 PHE A CA 1
ATOM 651 C C . PHE A 1 98 ? 5.194 -1.788 10.650 1.00 90.38 98 PHE A C 1
ATOM 653 O O . PHE A 1 98 ? 5.771 -2.872 10.583 1.00 90.38 98 PHE A O 1
ATOM 660 N N . ARG A 1 99 ? 3.886 -1.685 10.893 1.00 91.88 99 ARG A N 1
ATOM 661 C CA . ARG A 1 99 ? 3.017 -2.851 11.058 1.00 91.88 99 ARG A CA 1
ATOM 662 C C . ARG A 1 99 ? 1.787 -2.775 10.166 1.00 91.88 99 ARG A C 1
ATOM 664 O O . ARG A 1 99 ? 0.941 -1.904 10.343 1.00 91.88 99 ARG A O 1
ATOM 671 N N . TRP A 1 100 ? 1.643 -3.738 9.263 1.00 92.62 100 TRP A N 1
ATOM 672 C CA . TRP A 1 100 ? 0.464 -3.852 8.406 1.00 92.62 100 TRP A CA 1
ATOM 673 C C . TRP A 1 100 ? -0.280 -5.160 8.644 1.00 92.62 100 TRP A C 1
ATOM 675 O O . TRP A 1 100 ? 0.340 -6.222 8.671 1.00 92.62 100 TRP A O 1
ATOM 685 N N . TYR A 1 101 ? -1.605 -5.087 8.764 1.00 91.56 101 TYR A N 1
ATOM 686 C CA . TYR A 1 101 ? -2.486 -6.255 8.787 1.00 91.56 101 TYR A CA 1
ATOM 687 C C . TYR A 1 101 ? -3.301 -6.322 7.493 1.00 91.56 101 TYR A C 1
ATOM 689 O O . TYR A 1 101 ? -4.168 -5.483 7.264 1.00 91.56 101 TYR A O 1
ATOM 697 N N . GLY A 1 102 ? -3.053 -7.319 6.648 1.00 88.19 102 GLY A N 1
ATOM 698 C CA . GLY A 1 102 ? -3.784 -7.514 5.397 1.00 88.19 102 GLY A CA 1
ATOM 699 C C . GLY A 1 102 ? -2.881 -7.665 4.179 1.00 88.19 102 GLY A C 1
ATOM 700 O O . GLY A 1 102 ? -1.797 -8.240 4.258 1.00 88.19 102 GLY A O 1
ATOM 701 N N . VAL A 1 103 ? -3.350 -7.190 3.027 1.00 89.19 103 VAL A N 1
ATOM 702 C CA . VAL A 1 103 ? -2.652 -7.379 1.748 1.00 89.19 103 VAL A CA 1
ATOM 703 C C . VAL A 1 103 ? -1.873 -6.125 1.380 1.00 89.19 103 VAL A C 1
ATOM 705 O O . VAL A 1 103 ? -2.409 -5.021 1.450 1.00 89.19 103 VAL A O 1
ATOM 708 N N . VAL A 1 104 ? -0.635 -6.306 0.934 1.00 90.31 104 VAL A N 1
ATOM 709 C CA . VAL A 1 104 ? 0.163 -5.293 0.244 1.00 90.31 104 VAL A CA 1
ATOM 710 C C . VAL A 1 104 ? 0.388 -5.759 -1.192 1.00 90.31 104 VAL A C 1
ATOM 712 O O . VAL A 1 104 ? 0.889 -6.856 -1.426 1.00 90.31 104 VAL A O 1
ATOM 715 N N . ILE A 1 105 ? 0.008 -4.939 -2.164 1.00 90.62 105 ILE A N 1
ATOM 716 C CA . ILE A 1 105 ? 0.172 -5.196 -3.594 1.00 90.62 105 ILE A CA 1
ATOM 717 C C . ILE A 1 105 ? 1.016 -4.071 -4.167 1.00 90.62 105 ILE A C 1
ATOM 719 O O . ILE A 1 105 ? 0.629 -2.911 -4.100 1.00 90.62 105 ILE A O 1
ATOM 723 N N . VAL A 1 106 ? 2.145 -4.412 -4.769 1.00 88.44 106 VAL A N 1
ATOM 724 C CA . VAL A 1 106 ? 2.967 -3.474 -5.532 1.00 88.44 106 VAL A CA 1
ATOM 725 C C . VAL A 1 106 ? 2.988 -3.957 -6.975 1.00 88.44 106 VAL A C 1
ATOM 727 O O . VAL A 1 106 ? 3.376 -5.093 -7.235 1.00 88.44 106 VAL A O 1
ATOM 730 N N . THR A 1 107 ? 2.510 -3.151 -7.917 1.00 87.56 107 THR A N 1
ATOM 731 C CA . THR A 1 107 ? 2.287 -3.591 -9.305 1.00 87.56 107 THR A CA 1
ATOM 732 C C . THR A 1 107 ? 2.578 -2.486 -10.312 1.00 87.56 107 THR A C 1
ATOM 734 O O . THR A 1 107 ? 2.444 -1.310 -9.999 1.00 87.56 107 THR A O 1
ATOM 737 N N . GLY A 1 108 ? 2.978 -2.832 -11.532 1.00 85.19 108 GLY A N 1
ATOM 738 C CA . GLY A 1 108 ? 3.292 -1.849 -12.573 1.00 85.19 108 GLY A CA 1
ATOM 739 C C . GLY A 1 108 ? 4.760 -1.893 -12.970 1.00 85.19 108 GLY A C 1
ATOM 740 O O . GLY A 1 108 ? 5.368 -2.957 -12.934 1.00 85.19 108 GLY A O 1
ATOM 741 N N . LYS A 1 109 ? 5.317 -0.755 -13.396 1.00 80.88 109 LYS A N 1
ATOM 742 C CA . LYS A 1 109 ? 6.719 -0.662 -13.834 1.00 80.88 109 LYS A CA 1
ATOM 743 C C . LYS A 1 109 ? 7.629 -0.125 -12.732 1.00 80.88 109 LYS A C 1
ATOM 745 O O . LYS A 1 109 ? 7.283 0.875 -12.108 1.00 80.88 109 LYS A O 1
ATOM 750 N N . ASN A 1 110 ? 8.817 -0.715 -12.592 1.00 77.56 110 ASN A N 1
ATOM 751 C CA . ASN A 1 110 ? 9.863 -0.305 -11.645 1.00 77.56 110 ASN A CA 1
ATOM 752 C C . ASN A 1 110 ? 9.370 -0.339 -10.192 1.00 77.56 110 ASN A C 1
ATOM 754 O O . ASN A 1 110 ? 9.445 0.648 -9.455 1.00 77.56 110 ASN A O 1
ATOM 758 N N . VAL A 1 111 ? 8.823 -1.484 -9.806 1.00 80.38 111 VAL A N 1
ATOM 759 C CA . VAL A 1 111 ? 8.158 -1.687 -8.525 1.00 80.38 111 VAL A CA 1
ATOM 760 C C . VAL A 1 111 ? 9.014 -2.468 -7.545 1.00 80.38 111 VAL A C 1
ATOM 762 O O . VAL A 1 111 ? 9.809 -3.335 -7.904 1.00 80.38 111 VAL A O 1
ATOM 765 N N . GLY A 1 112 ? 8.805 -2.190 -6.265 1.00 78.44 112 GLY A N 1
ATOM 766 C CA . GLY A 1 112 ? 9.451 -2.933 -5.200 1.00 78.44 112 GLY A CA 1
ATOM 767 C C . GLY A 1 112 ? 9.089 -2.415 -3.821 1.00 78.44 112 GLY A C 1
ATOM 768 O O . GLY A 1 112 ? 8.473 -1.359 -3.665 1.00 78.44 112 GLY A O 1
ATOM 769 N N . ILE A 1 113 ? 9.503 -3.172 -2.813 1.00 81.94 113 ILE A N 1
ATOM 770 C CA . ILE A 1 113 ? 9.482 -2.742 -1.416 1.00 81.94 113 ILE A CA 1
ATOM 771 C C . ILE A 1 113 ? 10.924 -2.740 -0.933 1.00 81.94 113 ILE A C 1
ATOM 773 O O . ILE A 1 113 ? 11.657 -3.716 -1.134 1.00 81.94 113 ILE A O 1
ATOM 777 N N . ARG A 1 114 ? 11.320 -1.635 -0.302 1.00 82.12 114 ARG A N 1
ATOM 778 C CA . ARG A 1 114 ? 12.631 -1.479 0.302 1.00 82.12 114 ARG A CA 1
ATOM 779 C C . ARG A 1 114 ? 12.527 -1.160 1.783 1.00 82.12 114 ARG A C 1
ATOM 781 O O . ARG A 1 114 ? 12.017 -0.105 2.155 1.00 82.12 114 ARG A O 1
ATOM 788 N N . TYR A 1 115 ? 13.064 -2.045 2.617 1.00 82.56 115 TYR A N 1
ATOM 789 C CA . TYR A 1 115 ? 13.260 -1.751 4.035 1.00 82.56 115 TYR A CA 1
ATOM 790 C C . TYR A 1 115 ? 14.563 -0.979 4.228 1.00 82.56 115 TYR A C 1
ATOM 792 O O . TYR A 1 115 ? 15.624 -1.409 3.770 1.00 82.56 115 TYR A O 1
ATOM 800 N N . LEU A 1 116 ? 14.468 0.186 4.873 1.00 78.50 116 LEU A N 1
ATOM 801 C CA . LEU A 1 116 ? 15.593 1.098 5.100 1.00 78.50 116 LEU A CA 1
ATOM 802 C C . LEU A 1 116 ? 16.379 0.797 6.391 1.00 78.50 116 LEU A C 1
ATOM 804 O O . LEU A 1 116 ? 17.381 1.462 6.647 1.00 78.50 116 LEU A O 1
ATOM 808 N N . GLY A 1 117 ? 15.958 -0.206 7.170 1.00 65.75 117 GLY A N 1
ATOM 809 C CA . GLY A 1 117 ? 16.540 -0.537 8.475 1.00 65.75 117 GLY A CA 1
ATOM 810 C C . GLY A 1 117 ? 16.046 0.374 9.609 1.00 65.75 117 GLY A C 1
ATOM 811 O O . GLY A 1 117 ? 15.365 1.372 9.366 1.00 65.75 117 GLY A O 1
ATOM 812 N N . GLY A 1 118 ? 16.360 -0.000 10.857 1.00 65.62 118 GLY A N 1
ATOM 813 C CA . GLY A 1 118 ? 15.869 0.657 12.078 1.00 65.62 118 GLY A CA 1
ATOM 814 C C . GLY A 1 118 ? 14.390 0.373 12.388 1.00 65.62 118 GLY A C 1
ATOM 815 O O . GLY A 1 118 ? 13.534 0.570 11.535 1.00 65.62 118 GLY A O 1
ATOM 816 N N . GLY A 1 119 ? 14.085 -0.061 13.616 1.00 72.06 119 GLY A N 1
ATOM 817 C CA . GLY A 1 119 ? 12.726 -0.437 14.041 1.00 72.06 119 GLY A CA 1
ATOM 818 C C . GLY A 1 119 ? 12.291 -1.843 13.601 1.00 72.06 119 GLY A C 1
ATOM 819 O O . GLY A 1 119 ? 13.069 -2.587 13.000 1.00 72.06 119 GLY A O 1
ATOM 820 N N . ASP A 1 120 ? 11.042 -2.197 13.922 1.00 81.62 120 ASP A N 1
ATOM 821 C CA . ASP A 1 120 ? 10.440 -3.495 13.590 1.00 81.62 120 ASP A CA 1
ATOM 822 C C . ASP A 1 120 ? 9.470 -3.350 12.412 1.00 81.62 120 ASP A C 1
ATOM 824 O O . ASP A 1 120 ? 8.443 -2.672 12.513 1.00 81.62 120 ASP A O 1
ATOM 828 N N . GLN A 1 121 ? 9.779 -4.003 11.290 1.00 84.50 121 GLN A N 1
ATOM 829 C CA . GLN A 1 121 ? 8.948 -3.983 10.083 1.00 84.50 121 GLN A CA 1
ATOM 830 C C . GLN A 1 121 ? 8.251 -5.331 9.900 1.00 84.50 121 GLN A C 1
ATOM 832 O O . GLN A 1 121 ? 8.894 -6.369 9.724 1.00 84.50 121 GLN A O 1
ATOM 837 N N . GLN A 1 122 ? 6.922 -5.324 9.957 1.00 84.19 122 GLN A N 1
ATOM 838 C CA . GLN A 1 122 ? 6.097 -6.526 9.979 1.00 84.19 122 GLN A CA 1
ATOM 839 C C . GLN A 1 122 ? 4.869 -6.364 9.083 1.00 84.19 122 GLN A C 1
ATOM 841 O O . GLN A 1 122 ? 4.054 -5.459 9.271 1.00 84.19 122 GLN A O 1
ATOM 846 N N . ILE A 1 123 ? 4.700 -7.283 8.137 1.00 83.69 123 ILE A N 1
ATOM 847 C CA . ILE A 1 123 ? 3.445 -7.447 7.398 1.00 83.69 123 ILE A CA 1
ATOM 848 C C . ILE A 1 123 ? 2.836 -8.780 7.827 1.00 83.69 123 ILE A C 1
ATOM 850 O O . ILE A 1 123 ? 3.431 -9.837 7.614 1.00 83.69 123 ILE A O 1
ATOM 854 N N . TYR A 1 124 ? 1.649 -8.710 8.425 1.00 85.25 124 TYR A N 1
ATOM 855 C CA . TYR A 1 124 ? 0.811 -9.846 8.788 1.00 85.25 124 TYR A CA 1
ATOM 856 C C . TYR A 1 124 ? -0.285 -9.993 7.731 1.00 85.25 124 TYR A C 1
ATOM 858 O O . TYR A 1 124 ? -1.268 -9.251 7.746 1.00 85.25 124 TYR A O 1
ATOM 866 N N . GLY A 1 125 ? -0.122 -10.922 6.792 1.00 82.88 125 GLY A N 1
ATOM 867 C CA . GLY A 1 125 ? -1.088 -11.128 5.711 1.00 82.88 125 GLY A CA 1
ATOM 868 C C . GLY A 1 125 ? -0.422 -11.595 4.428 1.00 82.88 125 GLY A C 1
ATOM 869 O O . GLY A 1 125 ? 0.134 -12.683 4.408 1.00 82.88 125 GLY A O 1
ATOM 870 N N . ALA A 1 126 ? -0.497 -10.831 3.341 1.00 79.69 126 ALA A N 1
ATOM 871 C CA . ALA A 1 126 ? 0.130 -11.220 2.077 1.00 79.69 126 ALA A CA 1
ATOM 872 C C . ALA A 1 126 ? 0.797 -10.032 1.391 1.00 79.69 126 ALA A C 1
ATOM 874 O O . ALA A 1 126 ? 0.249 -8.934 1.378 1.00 79.69 126 ALA A O 1
ATOM 875 N N . THR A 1 127 ? 1.943 -10.280 0.763 1.00 82.81 127 THR A N 1
ATOM 876 C CA . THR A 1 127 ? 2.650 -9.292 -0.054 1.00 82.81 127 THR A CA 1
ATOM 877 C C . THR A 1 127 ? 2.784 -9.829 -1.471 1.00 82.81 127 THR A C 1
ATOM 879 O O . THR A 1 127 ? 3.271 -10.941 -1.665 1.00 82.81 127 THR A O 1
ATOM 882 N N . ILE A 1 128 ? 2.358 -9.047 -2.460 1.00 82.62 128 ILE A N 1
ATOM 883 C CA . ILE A 1 128 ? 2.462 -9.373 -3.884 1.00 82.62 128 ILE A CA 1
ATOM 884 C C . ILE A 1 128 ? 3.270 -8.270 -4.562 1.00 82.62 128 ILE A C 1
ATOM 886 O O . ILE A 1 128 ? 2.909 -7.101 -4.465 1.00 82.62 128 ILE A O 1
ATOM 890 N N . VAL A 1 129 ? 4.337 -8.641 -5.270 1.00 83.81 129 VAL A N 1
ATOM 891 C CA . VAL A 1 129 ? 5.109 -7.725 -6.122 1.00 83.81 129 VAL A CA 1
ATOM 892 C C . VAL A 1 129 ? 5.002 -8.213 -7.564 1.00 83.81 129 VAL A C 1
ATOM 894 O O . VAL A 1 129 ? 5.382 -9.341 -7.867 1.00 83.81 129 VAL A O 1
ATOM 897 N N . ASN A 1 130 ? 4.455 -7.380 -8.444 1.00 83.56 130 ASN A N 1
ATOM 898 C CA . ASN A 1 130 ? 4.187 -7.690 -9.846 1.00 83.56 130 ASN A CA 1
ATOM 899 C C . ASN A 1 130 ? 4.859 -6.660 -10.757 1.00 83.56 130 ASN A C 1
ATOM 901 O O . ASN A 1 130 ? 4.278 -5.624 -11.082 1.00 83.56 130 ASN A O 1
ATOM 905 N N . GLU A 1 131 ? 6.092 -6.962 -11.152 1.00 81.81 131 GLU A N 1
ATOM 906 C CA . GLU A 1 131 ? 6.864 -6.149 -12.091 1.00 81.81 131 GLU A CA 1
ATOM 907 C C . GLU A 1 131 ? 6.433 -6.431 -13.532 1.00 81.81 131 GLU A C 1
ATOM 909 O O . GLU A 1 131 ? 6.470 -7.569 -14.001 1.00 81.81 131 GLU A O 1
ATOM 914 N N . LEU A 1 132 ? 6.025 -5.374 -14.233 1.00 81.19 132 LEU A N 1
ATOM 915 C CA . LEU A 1 132 ? 5.599 -5.409 -15.631 1.00 81.19 132 LEU A CA 1
ATOM 916 C C . LEU A 1 132 ? 6.673 -4.882 -16.591 1.00 81.19 132 LEU A C 1
ATOM 918 O O . LEU A 1 132 ? 6.505 -4.950 -17.811 1.00 81.19 132 LEU A O 1
ATOM 922 N N . ASN A 1 133 ? 7.770 -4.324 -16.079 1.00 73.94 133 ASN A N 1
ATOM 923 C CA . ASN A 1 133 ? 8.925 -3.959 -16.879 1.00 73.94 133 ASN A CA 1
ATOM 924 C C . ASN A 1 133 ? 9.727 -5.220 -17.224 1.00 73.94 133 ASN A C 1
ATOM 926 O O . ASN A 1 133 ? 10.466 -5.750 -16.403 1.00 73.94 133 ASN A O 1
ATOM 930 N N . ALA A 1 134 ? 9.640 -5.653 -18.484 1.00 65.31 134 ALA A N 1
ATOM 931 C CA . ALA A 1 134 ? 10.332 -6.838 -19.000 1.00 65.31 134 ALA A CA 1
ATOM 932 C C . ALA A 1 134 ? 11.869 -6.810 -18.847 1.00 65.31 134 ALA A C 1
ATOM 934 O O . ALA A 1 134 ? 12.519 -7.831 -19.057 1.00 65.31 134 ALA A O 1
ATOM 935 N N . ARG A 1 135 ? 12.459 -5.648 -18.532 1.00 62.59 135 ARG A N 1
ATOM 936 C CA . ARG A 1 135 ? 13.905 -5.466 -18.328 1.00 62.59 135 ARG A CA 1
ATOM 937 C C . ARG A 1 135 ? 14.305 -5.280 -16.861 1.00 62.59 135 ARG A C 1
ATOM 939 O O . ARG A 1 135 ? 15.499 -5.185 -16.592 1.00 62.59 135 ARG A O 1
ATOM 946 N N . ALA A 1 136 ? 13.350 -5.204 -15.937 1.00 59.69 136 ALA A N 1
ATOM 947 C CA . ALA A 1 136 ? 13.614 -5.069 -14.509 1.00 59.69 136 ALA A CA 1
ATOM 948 C C . ALA A 1 136 ? 13.255 -6.366 -13.777 1.00 59.69 136 ALA A C 1
ATOM 950 O O . ALA A 1 136 ? 12.292 -7.047 -14.123 1.00 59.69 136 ALA A O 1
ATOM 951 N N . ALA A 1 137 ? 14.031 -6.708 -12.751 1.00 53.12 137 ALA A N 1
ATOM 952 C CA . ALA A 1 137 ? 13.626 -7.739 -11.808 1.00 53.12 137 ALA A CA 1
ATOM 953 C C . ALA A 1 137 ? 12.663 -7.124 -10.786 1.00 53.12 137 ALA A C 1
ATOM 955 O O . ALA A 1 137 ? 12.954 -6.059 -10.240 1.00 53.12 137 ALA A O 1
ATOM 956 N N . ALA A 1 138 ? 11.557 -7.814 -10.490 1.00 52.50 138 ALA A N 1
ATOM 957 C CA . ALA A 1 138 ? 10.751 -7.507 -9.313 1.00 52.50 138 ALA A CA 1
ATOM 958 C C . ALA A 1 138 ? 11.649 -7.603 -8.073 1.00 52.50 138 ALA A C 1
ATOM 960 O O . ALA A 1 138 ? 12.196 -8.668 -7.777 1.00 52.50 138 ALA A O 1
ATOM 961 N N . GLY A 1 139 ? 11.841 -6.485 -7.378 1.00 50.72 139 GLY A N 1
ATOM 962 C CA . GLY A 1 139 ? 12.787 -6.397 -6.276 1.00 50.72 139 GLY A CA 1
ATOM 963 C C . GLY A 1 139 ? 12.086 -6.331 -4.930 1.00 50.72 139 GLY A C 1
ATOM 964 O O . GLY A 1 139 ? 11.403 -5.355 -4.623 1.00 50.72 139 GLY A O 1
ATOM 965 N N . PHE A 1 140 ? 12.323 -7.326 -4.082 1.00 51.81 140 PHE A N 1
ATOM 966 C CA . PHE A 1 140 ? 12.266 -7.121 -2.641 1.00 51.81 140 PHE A CA 1
ATOM 967 C C . PHE A 1 140 ? 13.702 -6.918 -2.164 1.00 51.81 140 PHE A C 1
ATOM 969 O O . PHE A 1 140 ? 14.526 -7.822 -2.283 1.00 51.81 140 PHE A O 1
ATOM 976 N N . THR A 1 141 ? 14.028 -5.721 -1.683 1.00 55.69 141 THR A N 1
ATOM 977 C CA . THR A 1 141 ? 15.394 -5.401 -1.245 1.00 55.69 141 THR A CA 1
ATOM 978 C C . THR A 1 141 ? 15.363 -4.957 0.206 1.00 55.69 141 THR A C 1
ATOM 980 O O . THR A 1 141 ? 14.684 -4.004 0.571 1.00 55.69 141 THR A O 1
ATOM 983 N N . SER A 1 142 ? 16.083 -5.669 1.064 1.00 45.69 142 SER A N 1
ATOM 984 C CA . SER A 1 142 ? 16.279 -5.264 2.452 1.00 45.69 142 SER A CA 1
ATOM 985 C C . SER A 1 142 ? 17.695 -4.728 2.588 1.00 45.69 142 SER A C 1
ATOM 987 O O . SER A 1 142 ? 18.655 -5.472 2.383 1.00 45.69 142 SER A O 1
ATOM 989 N N . ASN A 1 143 ? 17.841 -3.450 2.941 1.00 47.12 143 ASN A N 1
ATOM 990 C CA . ASN A 1 143 ? 19.112 -2.946 3.447 1.00 47.12 143 ASN A CA 1
ATOM 991 C C . ASN A 1 143 ? 19.153 -3.330 4.931 1.00 47.12 143 ASN A C 1
ATOM 993 O O . ASN A 1 143 ? 18.744 -2.559 5.795 1.00 47.12 143 ASN A O 1
ATOM 997 N N . ALA A 1 144 ? 19.525 -4.582 5.205 1.00 39.91 144 ALA A N 1
ATOM 998 C CA . ALA A 1 144 ? 19.400 -5.203 6.517 1.00 39.91 144 ALA A CA 1
ATOM 999 C C . ALA A 1 144 ? 20.300 -4.527 7.569 1.00 39.91 144 ALA A C 1
ATOM 1001 O O . ALA A 1 144 ? 21.452 -4.902 7.768 1.00 39.91 144 ALA A O 1
ATOM 1002 N N . SER A 1 145 ? 19.733 -3.551 8.275 1.00 43.41 145 SER A N 1
ATOM 1003 C CA . SER A 1 145 ? 20.150 -3.126 9.617 1.00 43.41 145 SER A CA 1
ATOM 1004 C C . SER A 1 145 ? 18.979 -3.177 10.621 1.00 43.41 145 SER A C 1
ATOM 1006 O O . SER A 1 145 ? 18.985 -2.469 11.625 1.00 43.41 145 SER A O 1
ATOM 1008 N N . GLY A 1 146 ? 17.961 -4.017 10.368 1.00 47.59 146 GLY A N 1
ATOM 1009 C CA . GLY A 1 146 ? 16.782 -4.211 11.233 1.00 47.59 146 GLY A CA 1
ATOM 1010 C C . GLY A 1 146 ? 16.095 -5.579 11.060 1.00 47.59 146 GLY A C 1
ATOM 1011 O O . GLY A 1 146 ? 16.492 -6.370 10.202 1.00 47.59 146 GLY A O 1
ATOM 1012 N N . ASN A 1 147 ? 15.060 -5.848 11.869 1.00 51.88 147 ASN A N 1
ATOM 1013 C CA . ASN A 1 147 ? 14.310 -7.114 11.907 1.00 51.88 147 ASN A CA 1
ATOM 1014 C C . ASN A 1 147 ? 13.064 -7.053 10.999 1.00 51.88 147 ASN A C 1
ATOM 1016 O O . ASN A 1 147 ? 11.957 -6.766 11.453 1.00 51.88 147 ASN A O 1
ATOM 1020 N N . GLY A 1 148 ? 13.234 -7.309 9.700 1.00 49.50 148 GLY A N 1
ATOM 1021 C CA . GLY A 1 148 ? 12.112 -7.413 8.759 1.00 49.50 148 GLY A CA 1
ATOM 1022 C C . GLY A 1 148 ? 11.473 -8.805 8.780 1.00 49.50 148 GLY A C 1
ATOM 1023 O O . GLY A 1 148 ? 12.179 -9.801 8.634 1.00 49.50 148 GLY A O 1
ATOM 1024 N N . SER A 1 149 ? 10.144 -8.894 8.910 1.00 58.16 149 SER A N 1
ATOM 1025 C CA . SER A 1 149 ? 9.400 -10.161 8.796 1.00 58.16 149 SER A CA 1
ATOM 1026 C C . SER A 1 149 ? 8.190 -10.040 7.864 1.00 58.16 149 SER A C 1
ATOM 1028 O O . SER A 1 149 ? 7.369 -9.129 7.977 1.00 58.16 149 SER A O 1
ATOM 1030 N N . LEU A 1 150 ? 8.086 -10.985 6.927 1.00 56.66 150 LEU A N 1
ATOM 1031 C CA . LEU A 1 150 ? 6.925 -11.199 6.065 1.00 56.66 150 LEU A CA 1
ATOM 1032 C C . LEU A 1 150 ? 6.245 -12.478 6.545 1.00 56.66 150 LEU A C 1
ATOM 1034 O O . LEU A 1 150 ? 6.760 -13.571 6.316 1.00 56.66 150 LEU A O 1
ATOM 1038 N N . LEU A 1 151 ? 5.120 -12.346 7.244 1.00 67.31 151 LEU A N 1
ATOM 1039 C CA . LEU A 1 151 ? 4.400 -13.490 7.788 1.00 67.31 151 LEU A CA 1
ATOM 1040 C C . LEU A 1 151 ? 3.087 -13.656 7.040 1.00 67.31 151 LEU A C 1
ATOM 1042 O O . LEU A 1 151 ? 2.194 -12.806 7.107 1.00 67.31 151 LEU A O 1
ATOM 1046 N N . TYR A 1 152 ? 2.966 -14.786 6.346 1.00 69.19 152 TYR A N 1
ATOM 1047 C CA . TYR A 1 152 ? 1.683 -15.192 5.810 1.00 69.19 152 TYR A CA 1
ATOM 1048 C C . TYR A 1 152 ? 0.699 -15.448 6.964 1.00 69.19 152 TYR A C 1
ATOM 1050 O O . TYR A 1 152 ? 0.956 -16.306 7.806 1.00 69.19 152 TYR A O 1
ATOM 1058 N N . SER A 1 153 ? -0.415 -14.710 7.017 1.00 66.69 153 SER A N 1
ATOM 1059 C CA . SER A 1 153 ? -1.469 -14.891 8.031 1.00 66.69 153 SER A CA 1
ATOM 1060 C C . SER A 1 153 ? -2.837 -14.914 7.373 1.00 66.69 153 SER A C 1
ATOM 1062 O O . SER A 1 153 ? -3.327 -13.900 6.872 1.00 66.69 153 SER A O 1
ATOM 1064 N N . ARG A 1 154 ? -3.476 -16.083 7.402 1.00 69.12 154 ARG A N 1
ATOM 1065 C CA . ARG A 1 154 ? -4.842 -16.252 6.908 1.00 69.12 154 ARG A CA 1
ATOM 1066 C C . ARG A 1 154 ? -5.835 -15.459 7.753 1.00 69.12 154 ARG A C 1
ATOM 1068 O O . ARG A 1 154 ? -6.765 -14.888 7.207 1.00 69.12 154 ARG A O 1
ATOM 1075 N N . GLU A 1 155 ? -5.612 -15.378 9.057 1.00 68.06 155 GLU A N 1
ATOM 1076 C CA . GLU A 1 155 ? -6.467 -14.669 10.009 1.00 68.06 155 GLU A CA 1
ATOM 1077 C C . GLU A 1 155 ? -6.528 -13.177 9.679 1.00 68.06 155 GLU A C 1
ATOM 1079 O O . GLU A 1 155 ? -7.609 -12.594 9.660 1.00 68.06 155 GLU A O 1
ATOM 1084 N N . ALA A 1 156 ? -5.385 -12.567 9.346 1.00 62.22 156 ALA A N 1
ATOM 1085 C CA . ALA A 1 156 ? -5.338 -11.177 8.905 1.00 62.22 156 ALA A CA 1
ATOM 1086 C C . ALA A 1 156 ? -6.076 -10.971 7.569 1.00 62.22 156 ALA A C 1
ATOM 1088 O O . ALA A 1 156 ? -6.766 -9.967 7.388 1.00 62.22 156 ALA A O 1
ATOM 1089 N N . LEU A 1 157 ? -5.977 -11.932 6.644 1.00 71.69 157 LEU A N 1
ATOM 1090 C CA . LEU A 1 157 ? -6.694 -11.893 5.365 1.00 71.69 157 LEU A CA 1
ATOM 1091 C C . LEU A 1 157 ? -8.207 -12.074 5.536 1.00 71.69 157 LEU A C 1
ATOM 1093 O O . LEU A 1 157 ? -8.978 -11.382 4.871 1.00 71.69 157 LEU A O 1
ATOM 1097 N N . ASP A 1 158 ? -8.633 -12.978 6.415 1.00 74.69 158 ASP A N 1
ATOM 1098 C CA . ASP A 1 158 ? -10.041 -13.235 6.717 1.00 74.69 158 ASP A CA 1
ATOM 1099 C C . ASP A 1 158 ? -10.650 -12.038 7.464 1.00 74.69 158 ASP A C 1
ATOM 1101 O O . ASP A 1 158 ? -11.754 -11.607 7.137 1.00 74.69 158 ASP A O 1
ATOM 1105 N N . LEU A 1 159 ? -9.908 -11.422 8.390 1.00 76.19 159 LEU A N 1
ATOM 1106 C CA . LEU A 1 159 ? -10.313 -10.196 9.081 1.00 76.19 159 LEU A CA 1
ATOM 1107 C C . LEU A 1 159 ? -10.576 -9.054 8.095 1.00 76.19 159 LEU A C 1
ATOM 1109 O O . LEU A 1 159 ? -11.647 -8.447 8.139 1.00 76.19 159 LEU A O 1
ATOM 1113 N N . VAL A 1 160 ? -9.644 -8.790 7.175 1.00 67.31 160 VAL A N 1
ATOM 1114 C CA . VAL A 1 160 ? -9.809 -7.722 6.178 1.00 67.31 160 VAL A CA 1
ATOM 1115 C C . VAL A 1 160 ? -10.987 -8.011 5.247 1.00 67.31 160 VAL A C 1
ATOM 1117 O O . VAL A 1 160 ? -11.796 -7.122 4.991 1.00 67.31 160 VAL A O 1
ATOM 1120 N N . GLN A 1 161 ? -11.132 -9.247 4.766 1.00 71.62 161 GLN A N 1
ATOM 1121 C CA . GLN A 1 161 ? -12.247 -9.620 3.889 1.00 71.62 161 GLN A CA 1
ATOM 1122 C C . GLN A 1 161 ? -13.611 -9.497 4.575 1.00 71.62 161 GLN A C 1
ATOM 1124 O O . GLN A 1 161 ? -14.551 -8.954 3.986 1.00 71.62 161 GLN A O 1
ATOM 1129 N N . ASN A 1 162 ? -13.717 -9.984 5.813 1.00 69.56 162 ASN A N 1
ATOM 1130 C CA . ASN A 1 162 ? -14.960 -9.955 6.576 1.00 69.56 162 ASN A CA 1
ATOM 1131 C C . ASN A 1 162 ? -15.358 -8.518 6.920 1.00 69.56 162 ASN A C 1
ATOM 1133 O O . ASN A 1 162 ? -16.510 -8.138 6.723 1.00 69.56 162 ASN A O 1
ATOM 1137 N N . ALA A 1 163 ? -14.406 -7.697 7.366 1.00 66.69 163 ALA A N 1
ATOM 1138 C CA . ALA A 1 163 ? -14.682 -6.318 7.752 1.00 66.69 163 ALA A CA 1
ATOM 1139 C C . ALA A 1 163 ? -14.998 -5.411 6.549 1.00 66.69 163 ALA A C 1
ATOM 1141 O O . ALA A 1 163 ? -15.889 -4.571 6.641 1.00 66.69 163 ALA A O 1
ATOM 1142 N N . LEU A 1 164 ? -14.379 -5.632 5.382 1.00 63.00 164 LEU A N 1
ATOM 1143 C CA . LEU A 1 164 ? -14.769 -4.943 4.142 1.00 63.00 164 LEU A CA 1
ATOM 1144 C C . LEU A 1 164 ? -16.134 -5.410 3.597 1.00 63.00 164 LEU A C 1
ATOM 1146 O O . LEU A 1 164 ? -16.610 -4.852 2.606 1.00 63.00 164 LEU A O 1
ATOM 1150 N N . SER A 1 165 ? -16.763 -6.429 4.211 1.00 59.50 165 SER A N 1
ATOM 1151 C CA . SER A 1 165 ? -18.031 -7.048 3.780 1.00 59.50 165 SER A CA 1
ATOM 1152 C C . SER A 1 165 ? -18.034 -7.441 2.296 1.00 59.50 165 SER A C 1
ATOM 1154 O O . SER A 1 165 ? -19.061 -7.426 1.616 1.00 59.50 165 SER A O 1
ATOM 1156 N N . ARG A 1 166 ? -16.850 -7.746 1.758 1.00 53.12 166 ARG A N 1
ATOM 1157 C CA . ARG A 1 166 ? -16.599 -8.006 0.340 1.00 53.12 166 ARG A CA 1
ATOM 1158 C C . ARG A 1 166 ? -15.557 -9.111 0.260 1.00 53.12 166 ARG A C 1
ATOM 1160 O O . ARG A 1 166 ? -14.429 -8.944 0.717 1.00 53.12 166 ARG A O 1
ATOM 1167 N N . ARG A 1 167 ? -15.901 -10.234 -0.372 1.00 49.94 167 ARG A N 1
ATOM 1168 C CA . ARG A 1 167 ? -14.928 -11.290 -0.678 1.00 49.94 167 ARG A CA 1
ATOM 1169 C C . ARG A 1 167 ? -14.017 -10.821 -1.814 1.00 49.94 167 ARG A C 1
ATOM 1171 O O . ARG A 1 167 ? -14.311 -11.040 -2.984 1.00 49.94 167 ARG A O 1
ATOM 1178 N N . LEU A 1 168 ? -12.947 -10.115 -1.457 1.00 49.03 168 LEU A N 1
ATOM 1179 C CA . LEU A 1 168 ? -12.002 -9.525 -2.408 1.00 49.03 168 LEU A CA 1
ATOM 1180 C C . LEU A 1 168 ? -10.845 -10.475 -2.751 1.00 49.03 168 LEU A C 1
ATOM 1182 O O . LEU A 1 168 ? -10.314 -10.408 -3.850 1.00 49.03 168 LEU A O 1
ATOM 1186 N N . VAL A 1 169 ? -10.478 -11.404 -1.865 1.00 43.75 169 VAL A N 1
ATOM 1187 C CA . VAL A 1 169 ? -9.310 -12.279 -2.056 1.00 43.75 169 VAL A CA 1
ATOM 1188 C C . VAL A 1 169 ? -9.740 -13.738 -1.927 1.00 43.75 169 VAL A C 1
ATOM 1190 O O . VAL A 1 169 ? -10.589 -14.076 -1.115 1.00 43.75 169 VAL A O 1
ATOM 1193 N N . THR A 1 170 ? -9.196 -14.633 -2.751 1.00 42.62 170 THR A N 1
ATOM 1194 C CA . THR A 1 170 ? -9.311 -16.081 -2.516 1.00 42.62 170 THR A CA 1
ATOM 1195 C C . THR A 1 170 ? -7.923 -16.605 -2.200 1.00 42.62 170 THR A C 1
ATOM 1197 O O . THR A 1 170 ? -7.026 -16.540 -3.037 1.00 42.62 170 THR A O 1
ATOM 1200 N N . VAL A 1 171 ? -7.756 -17.094 -0.976 1.00 42.84 171 VAL A N 1
ATOM 1201 C CA . VAL A 1 171 ? -6.524 -17.721 -0.508 1.00 42.84 171 VAL A CA 1
ATOM 1202 C C . VAL A 1 171 ? -6.405 -19.109 -1.131 1.00 42.84 171 VAL A C 1
ATOM 1204 O O . VAL A 1 171 ? -7.263 -19.964 -0.915 1.00 42.84 171 VAL A O 1
ATOM 1207 N N . TYR A 1 172 ? -5.320 -19.343 -1.863 1.00 35.69 172 TYR A N 1
ATOM 1208 C CA . TYR A 1 172 ? -4.895 -20.681 -2.259 1.00 35.69 172 TYR A CA 1
ATOM 1209 C C . TYR A 1 172 ? -3.672 -21.046 -1.420 1.00 35.69 172 TYR A C 1
ATOM 1211 O O . TYR A 1 172 ? -2.715 -20.279 -1.360 1.00 35.69 172 TYR A O 1
ATOM 1219 N N . HIS A 1 173 ? -3.730 -22.184 -0.734 1.00 36.28 173 HIS A N 1
ATOM 1220 C CA . HIS A 1 173 ? -2.569 -22.764 -0.067 1.00 36.28 173 HIS A CA 1
ATOM 1221 C C . HIS A 1 173 ? -1.832 -23.660 -1.061 1.00 36.28 173 HIS A C 1
ATOM 1223 O O . HIS A 1 173 ? -2.449 -24.260 -1.943 1.00 36.28 173 HIS A O 1
ATOM 1229 N N . TRP A 1 174 ? -0.517 -23.740 -0.909 1.00 29.00 174 TRP A N 1
ATOM 1230 C CA . TRP A 1 174 ? 0.289 -24.782 -1.522 1.00 29.00 174 TRP A CA 1
ATOM 1231 C C . TRP A 1 174 ? 0.448 -25.900 -0.484 1.00 29.00 174 TRP A C 1
ATOM 1233 O O . TRP A 1 174 ? 0.637 -25.625 0.702 1.00 29.00 174 TRP A O 1
ATOM 1243 N N . ALA A 1 175 ? 0.289 -27.143 -0.919 1.00 27.20 175 ALA A N 1
ATOM 1244 C CA . ALA A 1 175 ? 0.711 -28.311 -0.167 1.00 27.20 175 ALA A CA 1
ATOM 1245 C C . ALA A 1 175 ? 1.819 -28.954 -0.997 1.00 27.20 175 ALA A C 1
ATOM 1247 O O . ALA A 1 175 ? 1.599 -29.238 -2.177 1.00 27.20 175 ALA A O 1
ATOM 1248 N N . ASP A 1 176 ? 2.992 -29.122 -0.399 1.00 35.53 176 ASP A N 1
ATOM 1249 C CA . ASP A 1 176 ? 4.026 -29.979 -0.966 1.00 35.53 176 ASP A CA 1
ATOM 1250 C C . ASP A 1 176 ? 3.497 -31.411 -1.086 1.00 35.53 176 ASP A C 1
ATOM 1252 O O . ASP A 1 176 ? 2.843 -31.914 -0.165 1.00 35.53 176 ASP A O 1
ATOM 1256 N N . GLN A 1 177 ? 3.779 -32.051 -2.222 1.00 35.97 177 GLN A N 1
ATOM 1257 C CA . GLN A 1 177 ? 3.822 -33.510 -2.321 1.00 35.97 177 GLN A CA 1
ATOM 1258 C C . GLN A 1 177 ? 5.261 -33.977 -2.156 1.00 35.97 177 GLN A C 1
ATOM 1260 O O . GLN A 1 177 ? 6.140 -33.378 -2.815 1.00 35.97 177 GLN A O 1
#

Sequence (177 aa):
GTLTSRALLDFVAAVIPKADVTISASPGSPHAVADLGSACATDARSDSCWGTTSSPKIVYVGGAPADAAGISLRIGGNSAGAGVLIIENGAAEIGGSFRWYGVVIVTGKNVGIRYLGGGDQQIYGATIVNELNARAAAGFTSNASGNGSLLYSREALDLVQNALSRRLVTVYHWADQ